Protein AF-F2L6F1-F1 (afdb_monomer_lite)

Radius of gyration: 16.59 Å; chains: 1; bounding box: 36×20×48 Å

Foldseek 3Di:
DDPLVVVLVVLLCVLVVQLVLLVCCLPPQVSVCVVVVRDGVCCCVPVCVVVSVVVNVVSNVVSVVSNVVSVVVVVVVVVD

Sequence (80 aa):
MNRRDLLIYIGVAVAVGMVLLNVAILASPAVYSFFSQGGNPAVLYGSERDYAIQSTVWTAIFAMSIIAVLLYAYELSEEV

pLDDT: mean 83.62, std 7.06, range [53.75, 91.44]

Structure (mmCIF, N/CA/C/O backbone):
data_AF-F2L6F1-F1
#
_entry.id   AF-F2L6F1-F1
#
loop_
_atom_site.group_PDB
_atom_site.id
_atom_site.type_symbol
_atom_site.label_atom_id
_atom_site.label_alt_id
_atom_site.label_comp_id
_atom_site.label_asym_id
_atom_site.label_entity_id
_atom_site.label_seq_id
_atom_site.pdbx_PDB_ins_code
_atom_site.Cartn_x
_atom_site.Cartn_y
_atom_site.Cartn_z
_atom_site.occupancy
_atom_site.B_iso_or_equiv
_atom_site.auth_seq_id
_atom_site.auth_comp_id
_atom_site.auth_asym_id
_atom_site.auth_atom_id
_atom_site.pdbx_PDB_model_num
ATOM 1 N N . MET A 1 1 ? -21.260 -11.145 12.106 1.00 62.41 1 MET A N 1
ATOM 2 C CA . MET A 1 1 ? -20.276 -10.054 11.964 1.00 62.41 1 MET A CA 1
ATOM 3 C C . MET A 1 1 ? -20.988 -8.746 12.253 1.00 62.41 1 MET A C 1
ATOM 5 O O . MET A 1 1 ? -22.021 -8.501 11.633 1.00 62.41 1 MET A O 1
ATOM 9 N N . ASN A 1 2 ? -20.525 -7.974 13.239 1.00 84.75 2 ASN A N 1
ATOM 10 C CA . ASN A 1 2 ? -21.136 -6.687 13.574 1.00 84.75 2 ASN A CA 1
ATOM 11 C C . ASN A 1 2 ? -20.786 -5.653 12.481 1.00 84.75 2 ASN A C 1
ATOM 13 O O . ASN A 1 2 ? -19.785 -5.801 11.778 1.00 84.75 2 ASN A O 1
ATOM 17 N N . ARG A 1 3 ? -21.601 -4.600 12.314 1.00 82.25 3 ARG A N 1
ATOM 18 C CA . ARG A 1 3 ? -21.334 -3.512 11.348 1.00 82.25 3 ARG A CA 1
ATOM 19 C C . ARG A 1 3 ? -19.962 -2.872 11.590 1.00 82.25 3 ARG A C 1
ATOM 21 O O . ARG A 1 3 ? -19.301 -2.478 10.638 1.00 82.25 3 ARG A O 1
ATOM 28 N N . ARG A 1 4 ? -19.530 -2.827 12.852 1.00 79.94 4 ARG A N 1
ATOM 29 C CA . ARG A 1 4 ? -18.193 -2.398 13.277 1.00 79.94 4 ARG A CA 1
ATOM 30 C C . ARG A 1 4 ? -17.088 -3.259 12.666 1.00 79.94 4 ARG A C 1
ATOM 32 O O . ARG A 1 4 ? -16.218 -2.729 11.986 1.00 79.94 4 ARG A O 1
ATOM 39 N N . ASP A 1 5 ? -17.156 -4.572 12.864 1.00 83.31 5 ASP A N 1
ATOM 40 C CA . ASP A 1 5 ? -16.136 -5.504 12.370 1.00 83.31 5 ASP A CA 1
ATOM 41 C C . ASP A 1 5 ? -16.046 -5.438 10.842 1.00 83.31 5 ASP A C 1
ATOM 43 O O . ASP A 1 5 ? -14.955 -5.413 10.283 1.00 83.31 5 ASP A O 1
ATOM 47 N N . LEU A 1 6 ? -17.194 -5.310 10.160 1.00 84.31 6 LEU A N 1
ATOM 48 C CA . LEU A 1 6 ? -17.238 -5.099 8.712 1.00 84.31 6 LEU A CA 1
ATOM 49 C C . L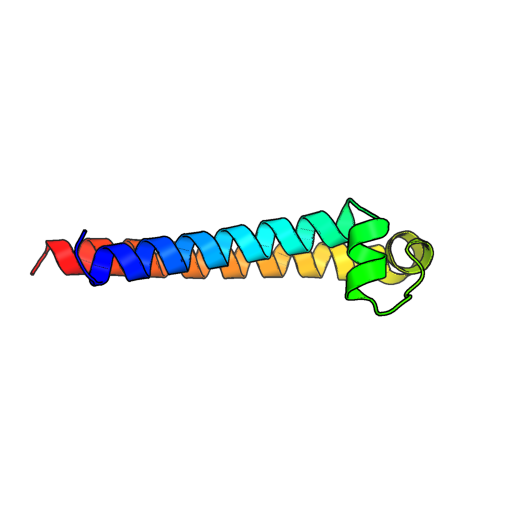EU A 1 6 ? -16.452 -3.849 8.287 1.00 84.31 6 LEU A C 1
ATOM 51 O O . LEU A 1 6 ? -15.676 -3.919 7.338 1.00 84.31 6 LEU A O 1
ATOM 55 N N . LEU A 1 7 ? -16.628 -2.721 8.982 1.00 85.31 7 LEU A N 1
ATOM 56 C CA . LEU A 1 7 ? -15.908 -1.480 8.677 1.00 85.31 7 LEU A CA 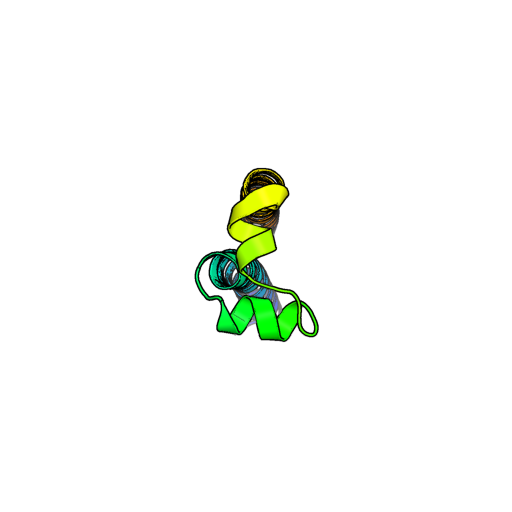1
ATOM 57 C C . LEU A 1 7 ? -14.401 -1.614 8.914 1.00 85.31 7 LEU A C 1
ATOM 59 O O . LEU A 1 7 ? -13.617 -1.104 8.116 1.00 85.31 7 LEU A O 1
ATOM 63 N N . ILE A 1 8 ? -13.993 -2.336 9.959 1.00 86.75 8 ILE A N 1
ATOM 64 C CA . ILE A 1 8 ? -12.579 -2.593 10.250 1.00 86.75 8 ILE A CA 1
ATOM 65 C C . ILE A 1 8 ? -11.963 -3.468 9.159 1.00 86.75 8 ILE A C 1
ATOM 67 O O . ILE A 1 8 ? -10.921 -3.110 8.613 1.00 86.75 8 ILE A O 1
ATOM 71 N N . TYR A 1 9 ? -12.626 -4.558 8.766 1.00 85.69 9 TYR A N 1
ATOM 72 C CA . TYR A 1 9 ? -12.145 -5.410 7.678 1.00 85.69 9 TYR A CA 1
ATOM 73 C C . TYR A 1 9 ? -12.055 -4.660 6.347 1.00 85.69 9 TYR A C 1
ATOM 75 O O . TYR A 1 9 ? -11.066 -4.818 5.633 1.00 85.69 9 TYR A O 1
ATOM 83 N N . ILE A 1 10 ? -13.038 -3.812 6.025 1.00 87.94 10 ILE A N 1
ATOM 84 C CA . ILE A 1 10 ? -12.987 -2.957 4.830 1.00 87.94 10 ILE A CA 1
ATOM 85 C C . ILE A 1 10 ? -11.801 -1.992 4.921 1.00 87.94 10 ILE A C 1
ATOM 87 O O . ILE A 1 10 ? -11.041 -1.876 3.963 1.00 87.94 10 ILE A O 1
ATOM 91 N N . GLY A 1 11 ? -11.606 -1.332 6.064 1.00 86.56 11 GLY A N 1
ATOM 92 C CA . GLY A 1 11 ? -10.497 -0.402 6.269 1.00 86.56 11 GLY A CA 1
ATOM 93 C C . GLY A 1 11 ? -9.128 -1.068 6.108 1.00 86.56 11 GLY A C 1
ATOM 94 O O . GLY A 1 11 ? -8.268 -0.545 5.400 1.00 86.56 11 GLY A O 1
ATOM 95 N N . VAL A 1 12 ? -8.947 -2.261 6.682 1.00 89.12 12 VAL A N 1
ATOM 96 C CA . VAL A 1 12 ? -7.726 -3.063 6.515 1.00 89.12 12 VAL A CA 1
ATOM 97 C C . VAL A 1 12 ? -7.541 -3.478 5.054 1.00 89.12 12 VAL A C 1
ATOM 99 O O . VAL A 1 12 ? -6.448 -3.322 4.513 1.00 89.12 12 VAL A O 1
ATOM 102 N N . ALA A 1 13 ? -8.596 -3.952 4.386 1.00 89.06 13 ALA A N 1
ATOM 103 C CA . ALA A 1 13 ? -8.529 -4.348 2.980 1.00 89.06 13 ALA A CA 1
ATOM 104 C C . ALA A 1 13 ? -8.136 -3.176 2.067 1.00 89.06 13 ALA A C 1
ATOM 106 O O . ALA A 1 13 ? -7.318 -3.350 1.165 1.00 89.06 13 ALA A O 1
ATOM 107 N N . VAL A 1 14 ? -8.664 -1.975 2.324 1.00 90.19 14 VAL A N 1
ATOM 108 C CA . VAL A 1 14 ? -8.300 -0.754 1.590 1.00 90.19 14 VAL A CA 1
ATOM 109 C C . VAL A 1 14 ? -6.842 -0.378 1.847 1.00 90.19 14 VAL A C 1
ATOM 111 O O . VAL A 1 14 ? -6.105 -0.149 0.889 1.00 90.19 14 VAL A O 1
ATOM 114 N N . ALA A 1 15 ? -6.397 -0.366 3.107 1.00 89.56 15 ALA A N 1
ATOM 115 C CA . ALA A 1 15 ? -5.018 -0.027 3.459 1.00 89.56 15 ALA A CA 1
ATOM 116 C C . ALA A 1 15 ? -4.008 -0.984 2.803 1.00 89.56 15 ALA A C 1
ATOM 118 O O . ALA A 1 15 ? -3.049 -0.543 2.169 1.00 89.56 15 ALA A O 1
ATOM 119 N N . VAL A 1 16 ? -4.255 -2.294 2.886 1.00 89.50 16 VAL A N 1
ATOM 120 C CA . VAL A 1 16 ? -3.411 -3.312 2.243 1.00 89.50 16 VAL A CA 1
ATOM 121 C C . VAL A 1 16 ? -3.477 -3.192 0.718 1.00 89.50 16 VAL A C 1
ATOM 123 O O . VAL A 1 16 ? -2.442 -3.225 0.054 1.00 89.50 16 VAL A O 1
ATOM 126 N N . GLY A 1 17 ? -4.672 -2.998 0.153 1.00 91.00 17 GLY A N 1
ATOM 127 C CA . GLY A 1 17 ? -4.873 -2.837 -1.286 1.00 91.00 17 GLY A CA 1
ATOM 128 C C . GLY A 1 17 ? -4.110 -1.646 -1.867 1.00 91.00 17 GLY A C 1
ATOM 129 O O . GLY A 1 17 ? -3.497 -1.776 -2.923 1.00 91.00 17 GLY A O 1
ATOM 130 N N . MET A 1 18 ? -4.072 -0.514 -1.157 1.00 91.44 18 MET A N 1
ATOM 131 C CA . MET A 1 18 ? -3.292 0.660 -1.561 1.00 91.44 18 MET A CA 1
ATOM 132 C C . MET A 1 18 ? -1.790 0.369 -1.624 1.00 91.44 18 MET A C 1
ATOM 134 O O . MET A 1 18 ? -1.132 0.754 -2.591 1.00 91.44 18 MET A O 1
ATOM 138 N N . VAL A 1 19 ? -1.249 -0.334 -0.624 1.00 91.25 19 VAL A N 1
ATOM 139 C CA . VAL A 1 19 ? 0.172 -0.717 -0.602 1.00 91.25 19 VAL A CA 1
ATOM 140 C C . VAL A 1 19 ? 0.484 -1.669 -1.752 1.00 91.25 19 VAL A C 1
ATOM 142 O O . VAL A 1 19 ? 1.427 -1.430 -2.505 1.00 91.25 19 VAL A O 1
ATOM 145 N N . LEU A 1 20 ? -0.331 -2.713 -1.930 1.00 90.38 20 LEU A N 1
ATOM 146 C CA . LEU A 1 20 ? -0.152 -3.683 -3.011 1.00 90.38 20 LEU A CA 1
ATOM 147 C C . LEU A 1 20 ? -0.234 -3.021 -4.387 1.00 90.38 20 LEU A C 1
ATOM 149 O O . LEU A 1 20 ? 0.576 -3.334 -5.254 1.00 90.38 20 LEU A O 1
ATOM 153 N N . LEU A 1 21 ? -1.165 -2.086 -4.582 1.00 89.38 21 LEU A N 1
ATOM 154 C CA . LEU A 1 21 ? -1.297 -1.350 -5.834 1.00 89.38 21 LEU A CA 1
ATOM 155 C C . LEU A 1 21 ? -0.066 -0.479 -6.109 1.00 89.38 21 LEU A C 1
ATOM 157 O O . LEU A 1 21 ? 0.459 -0.506 -7.219 1.00 89.38 21 LEU A O 1
ATOM 161 N N . ASN A 1 22 ? 0.425 0.255 -5.108 1.00 89.44 22 ASN A N 1
ATOM 162 C CA . ASN A 1 22 ? 1.607 1.103 -5.265 1.00 89.44 22 ASN A CA 1
ATOM 163 C C . ASN A 1 22 ? 2.856 0.272 -5.613 1.00 89.44 22 ASN A C 1
ATOM 165 O O . ASN A 1 22 ? 3.585 0.601 -6.548 1.00 89.44 22 ASN A O 1
ATOM 169 N N . VAL A 1 2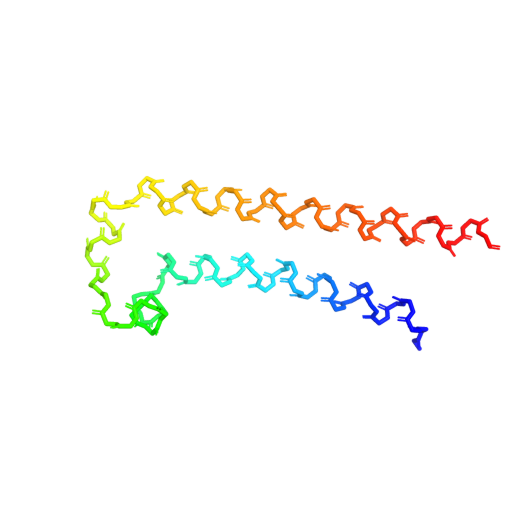3 ? 3.042 -0.870 -4.943 1.00 87.38 23 VAL A N 1
ATOM 170 C CA . VAL A 1 23 ? 4.121 -1.817 -5.260 1.00 87.38 23 VAL A CA 1
ATOM 171 C C . VAL A 1 23 ? 3.930 -2.445 -6.645 1.00 87.38 23 VAL A C 1
ATOM 173 O O . VAL A 1 23 ? 4.896 -2.591 -7.390 1.00 87.38 23 VAL A O 1
ATOM 176 N N . ALA A 1 24 ? 2.702 -2.787 -7.037 1.00 87.19 24 ALA A N 1
ATOM 177 C CA . ALA A 1 24 ? 2.419 -3.372 -8.346 1.00 87.19 24 ALA A CA 1
ATOM 178 C C . ALA A 1 24 ? 2.727 -2.404 -9.499 1.00 87.19 24 ALA A C 1
ATOM 180 O O . ALA A 1 24 ? 3.252 -2.838 -10.523 1.00 87.19 24 ALA A O 1
ATOM 181 N N . ILE A 1 25 ? 2.464 -1.105 -9.321 1.00 87.56 25 ILE A N 1
ATOM 182 C CA . ILE A 1 25 ? 2.836 -0.051 -10.278 1.00 87.56 25 ILE A CA 1
ATOM 183 C C . ILE A 1 25 ? 4.362 -0.000 -10.469 1.00 87.56 25 ILE A C 1
ATOM 185 O O . ILE A 1 25 ? 4.839 0.191 -11.582 1.00 87.56 25 ILE A O 1
ATOM 189 N N . LEU A 1 26 ? 5.131 -0.229 -9.405 1.00 84.75 26 LEU A N 1
ATOM 190 C CA . LEU A 1 26 ? 6.596 -0.254 -9.439 1.00 84.75 26 LEU A CA 1
ATOM 191 C C . LEU A 1 26 ? 7.210 -1.551 -9.952 1.00 84.75 26 LEU A C 1
ATOM 193 O O . LEU A 1 26 ? 8.333 -1.528 -10.435 1.00 84.75 26 LEU A O 1
ATOM 197 N N . ALA A 1 27 ? 6.532 -2.682 -9.775 1.00 85.50 27 ALA A N 1
ATOM 198 C CA . ALA A 1 27 ? 7.072 -3.996 -10.112 1.00 85.50 27 ALA A CA 1
ATOM 199 C C . ALA A 1 27 ? 6.619 -4.489 -11.494 1.00 85.50 27 ALA A C 1
ATOM 201 O O . ALA A 1 27 ? 7.290 -5.322 -12.101 1.00 85.50 27 ALA A O 1
ATOM 202 N N . SER A 1 28 ? 5.477 -4.003 -11.994 1.00 86.75 28 SER A N 1
ATOM 203 C CA . SER A 1 28 ? 4.868 -4.475 -13.237 1.00 86.75 28 SER A CA 1
ATOM 204 C C . SER A 1 28 ? 4.693 -3.342 -14.254 1.00 86.75 28 SER A C 1
ATOM 206 O O . SER A 1 28 ? 3.832 -2.476 -14.076 1.00 86.75 28 SER A O 1
ATOM 208 N N . PRO A 1 29 ? 5.423 -3.384 -15.386 1.00 82.75 29 PRO A N 1
ATOM 209 C CA . PRO A 1 29 ? 5.248 -2.439 -16.489 1.00 82.75 29 PRO A CA 1
ATOM 210 C C . PRO A 1 29 ? 3.817 -2.386 -17.035 1.00 82.75 29 PRO A C 1
ATOM 212 O O . PRO A 1 29 ? 3.377 -1.329 -17.474 1.00 82.75 29 PRO A O 1
ATOM 215 N N . ALA A 1 30 ? 3.089 -3.508 -16.999 1.00 84.69 30 ALA A N 1
ATOM 216 C CA . ALA A 1 30 ? 1.706 -3.590 -17.465 1.00 84.69 30 ALA A CA 1
ATOM 217 C C . ALA A 1 30 ? 0.728 -2.878 -16.519 1.00 84.69 30 ALA A C 1
ATOM 219 O O . ALA A 1 30 ? -0.220 -2.240 -16.968 1.00 84.69 30 ALA A O 1
ATOM 220 N N . VAL A 1 31 ? 0.964 -2.963 -15.206 1.00 85.62 31 VAL A N 1
ATOM 221 C CA . VAL A 1 31 ? 0.158 -2.232 -14.218 1.00 85.62 31 VAL A CA 1
ATOM 222 C C . VAL A 1 31 ? 0.459 -0.741 -14.327 1.00 85.62 31 VAL A C 1
ATOM 224 O O . VAL A 1 31 ? -0.464 0.064 -14.405 1.00 85.62 31 VAL A O 1
ATOM 227 N N . TYR A 1 32 ? 1.738 -0.371 -14.422 1.00 84.38 32 TYR A N 1
ATOM 228 C CA . TYR A 1 32 ? 2.122 1.016 -14.658 1.00 84.38 32 TYR A CA 1
ATOM 229 C C . TYR A 1 32 ? 1.479 1.582 -15.927 1.00 84.38 32 TYR A C 1
ATOM 231 O O . TYR A 1 32 ? 0.856 2.638 -15.865 1.00 84.38 32 TYR A O 1
ATOM 239 N N . SER A 1 33 ? 1.583 0.898 -17.070 1.00 84.25 33 SER A N 1
ATOM 240 C CA . SER A 1 33 ? 1.040 1.395 -18.342 1.00 84.25 33 SER A CA 1
ATOM 241 C C . SER A 1 33 ? -0.486 1.527 -18.324 1.00 84.25 33 SER A C 1
ATOM 243 O O . SER A 1 33 ? -1.020 2.477 -18.899 1.00 84.25 33 SER A O 1
ATOM 245 N N . PHE A 1 34 ? -1.178 0.633 -17.609 1.00 85.62 34 PHE A N 1
ATOM 246 C CA . PHE A 1 34 ? -2.623 0.703 -17.400 1.00 85.62 34 PHE A CA 1
ATOM 247 C C . PHE A 1 34 ? -3.038 1.956 -16.614 1.00 85.62 34 PHE A C 1
ATOM 249 O O . PHE A 1 34 ? -3.963 2.658 -17.019 1.00 85.62 34 PHE A O 1
ATOM 256 N N . PHE A 1 35 ? -2.342 2.274 -15.517 1.00 83.31 35 PHE A N 1
ATOM 257 C CA . PHE A 1 35 ? -2.681 3.421 -14.661 1.00 83.31 35 PHE A CA 1
ATOM 258 C C . PHE A 1 35 ? -2.119 4.759 -15.157 1.00 83.31 35 PHE A C 1
ATOM 260 O O . PHE A 1 35 ? -2.716 5.803 -14.905 1.00 83.31 35 PHE A O 1
ATOM 267 N N . SER A 1 36 ? -1.008 4.748 -15.891 1.00 79.31 36 SER A N 1
ATOM 268 C CA . SER A 1 36 ? -0.359 5.954 -16.425 1.00 79.31 36 SER A CA 1
ATOM 269 C C . SER A 1 36 ? -0.954 6.449 -17.751 1.00 79.31 36 SER A C 1
ATOM 271 O O . SER A 1 36 ? -0.368 7.321 -18.384 1.00 79.31 36 SER A O 1
ATOM 273 N N . GLN A 1 37 ? -2.097 5.901 -18.189 1.00 79.19 37 GLN A N 1
ATOM 274 C CA . GLN A 1 37 ? -2.767 6.255 -19.452 1.00 79.19 37 GLN A CA 1
ATOM 275 C C . GLN A 1 37 ? -1.823 6.225 -20.674 1.00 79.19 37 GLN A C 1
ATOM 277 O O . GLN A 1 37 ? -1.896 7.083 -21.551 1.00 79.19 37 GLN A O 1
ATOM 282 N N . GLY A 1 38 ? -0.925 5.234 -20.739 1.00 63.84 38 GLY A N 1
ATOM 283 C CA . GLY A 1 38 ? 0.063 5.117 -21.821 1.00 63.84 38 GLY A CA 1
ATOM 284 C C . GLY A 1 38 ? 1.443 5.713 -21.517 1.00 63.84 38 GLY A C 1
ATOM 285 O O . GLY A 1 38 ? 2.236 5.906 -22.438 1.00 63.84 38 GLY A O 1
ATOM 286 N N . GLY A 1 39 ? 1.759 5.977 -20.246 1.00 69.56 39 GLY A N 1
ATOM 287 C CA . GLY A 1 39 ? 3.107 6.334 -19.809 1.00 69.56 39 GLY A CA 1
ATOM 288 C C . GLY A 1 39 ? 4.136 5.238 -20.111 1.00 69.56 39 GLY A C 1
ATOM 289 O O . GLY A 1 39 ? 3.836 4.042 -20.094 1.00 69.56 39 GLY A O 1
ATOM 290 N N . ASN A 1 40 ? 5.378 5.644 -20.392 1.00 78.00 40 ASN A N 1
ATOM 291 C CA . ASN A 1 40 ? 6.471 4.721 -20.694 1.00 78.00 40 ASN A CA 1
ATOM 292 C C . ASN A 1 40 ? 7.127 4.222 -19.390 1.00 78.00 40 ASN A C 1
ATOM 294 O O . ASN A 1 40 ? 7.729 5.032 -18.682 1.00 78.00 40 ASN A O 1
ATOM 298 N N . PRO A 1 41 ? 7.108 2.906 -19.094 1.00 75.25 41 PRO A N 1
ATOM 299 C CA . PRO A 1 41 ? 7.747 2.347 -17.901 1.00 75.25 41 PRO A CA 1
ATOM 300 C C . PRO A 1 41 ? 9.234 2.706 -17.768 1.00 75.25 41 PRO A C 1
ATOM 302 O O . PRO A 1 41 ? 9.746 2.807 -16.659 1.00 75.25 41 PRO A O 1
ATOM 305 N N . ALA A 1 42 ? 9.940 2.943 -18.879 1.00 77.12 42 ALA A N 1
ATOM 306 C CA . ALA A 1 42 ? 11.345 3.346 -18.856 1.00 77.12 42 ALA A CA 1
ATOM 307 C C . ALA A 1 42 ? 11.577 4.698 -18.152 1.00 77.12 42 ALA A C 1
ATOM 309 O O . ALA A 1 42 ? 12.650 4.916 -17.595 1.00 77.12 42 ALA A O 1
ATOM 310 N N . VAL A 1 43 ? 10.578 5.588 -18.140 1.00 76.31 43 VAL A N 1
ATOM 311 C CA . VAL A 1 43 ? 10.640 6.884 -17.440 1.00 76.31 43 VAL A CA 1
ATOM 312 C C . VAL A 1 43 ? 10.586 6.677 -15.924 1.00 76.31 43 VAL A C 1
ATOM 314 O O . VAL A 1 43 ? 11.387 7.273 -15.200 1.00 76.31 43 VAL A O 1
ATOM 317 N N . LEU A 1 44 ? 9.739 5.748 -15.462 1.00 74.75 44 LEU A N 1
ATOM 318 C CA . LEU A 1 44 ? 9.619 5.376 -14.049 1.00 74.75 44 LEU A CA 1
ATOM 319 C C . LEU A 1 44 ? 10.939 4.836 -13.483 1.00 74.75 44 LEU A C 1
ATOM 321 O O . LEU A 1 44 ? 11.367 5.239 -12.405 1.00 74.75 44 LEU A O 1
ATOM 325 N N . TYR A 1 45 ? 11.604 3.934 -14.210 1.00 71.62 45 TYR A N 1
ATOM 326 C CA . TYR A 1 45 ? 12.868 3.334 -13.758 1.00 71.62 45 TYR A CA 1
ATOM 327 C C . TYR A 1 45 ? 14.099 4.213 -14.023 1.00 71.62 45 TYR A C 1
ATOM 329 O O . TYR A 1 45 ? 15.166 3.938 -13.473 1.00 71.62 45 TYR A O 1
ATOM 337 N N . GLY A 1 46 ? 13.959 5.241 -14.864 1.00 78.88 46 GLY A N 1
ATOM 338 C CA . GLY A 1 46 ? 15.023 6.164 -15.244 1.00 78.88 46 GLY A CA 1
ATOM 339 C C . GLY A 1 46 ? 15.027 7.432 -14.395 1.00 78.88 46 GLY A C 1
ATOM 340 O O . GLY A 1 46 ? 15.777 7.536 -13.429 1.00 78.88 46 GLY A O 1
ATOM 341 N N . SER A 1 47 ? 14.212 8.415 -14.779 1.00 79.44 47 SER A N 1
ATOM 342 C CA . SER A 1 47 ? 14.220 9.765 -14.197 1.00 79.44 47 SER A CA 1
ATOM 343 C C . SER A 1 47 ? 13.346 9.913 -12.953 1.00 79.44 47 SER A C 1
ATOM 345 O O . SER A 1 47 ? 13.582 10.811 -12.153 1.00 79.44 47 SER A O 1
ATOM 347 N N . GLU A 1 48 ? 12.339 9.055 -12.782 1.00 81.12 48 GLU A N 1
ATOM 348 C CA . GLU A 1 48 ? 11.356 9.176 -11.693 1.00 81.12 48 GLU A CA 1
ATOM 349 C C . GLU A 1 48 ? 11.556 8.149 -10.575 1.00 81.12 48 GLU A C 1
ATOM 351 O O . GLU A 1 48 ? 10.742 8.059 -9.657 1.00 81.12 48 GLU A O 1
ATOM 356 N N . ARG A 1 49 ? 12.651 7.384 -10.612 1.00 81.94 49 ARG A N 1
ATOM 357 C CA . ARG A 1 49 ? 12.878 6.265 -9.692 1.00 81.94 49 ARG A CA 1
ATOM 358 C C . ARG A 1 49 ? 12.848 6.691 -8.224 1.00 81.94 49 ARG A C 1
ATOM 360 O O . ARG A 1 49 ? 12.215 6.022 -7.410 1.00 81.94 49 ARG A O 1
ATOM 367 N N . ASP A 1 50 ? 13.489 7.808 -7.893 1.00 84.12 50 ASP A N 1
ATOM 368 C CA . ASP A 1 50 ? 13.525 8.322 -6.521 1.00 84.12 50 ASP A CA 1
ATOM 369 C C . ASP A 1 50 ? 12.141 8.783 -6.055 1.00 84.12 50 ASP A C 1
ATOM 371 O O . ASP A 1 50 ? 11.731 8.475 -4.936 1.00 84.12 50 ASP A O 1
ATOM 375 N N . TYR A 1 51 ? 11.380 9.446 -6.932 1.00 83.38 51 TYR A N 1
ATOM 376 C CA . TYR A 1 51 ? 9.994 9.829 -6.657 1.00 83.38 51 TYR A CA 1
ATOM 377 C C . TYR A 1 51 ? 9.100 8.607 -6.446 1.00 83.38 51 TYR A C 1
ATOM 379 O O . TYR A 1 51 ? 8.264 8.599 -5.542 1.00 83.38 51 TYR A O 1
ATOM 387 N N . ALA A 1 52 ? 9.299 7.555 -7.237 1.00 83.31 52 ALA A N 1
ATOM 388 C CA . ALA A 1 52 ? 8.537 6.324 -7.131 1.00 83.31 52 ALA A CA 1
ATOM 389 C C . ALA A 1 52 ? 8.835 5.589 -5.811 1.00 83.31 52 ALA A C 1
ATOM 391 O O . ALA A 1 52 ? 7.908 5.184 -5.112 1.00 83.31 52 ALA A O 1
ATOM 392 N N . ILE A 1 53 ? 10.107 5.515 -5.401 1.00 85.44 53 ILE A N 1
ATOM 393 C CA . ILE A 1 53 ? 10.501 4.953 -4.098 1.00 85.44 53 ILE A CA 1
ATOM 394 C C . ILE A 1 53 ? 9.914 5.779 -2.948 1.00 85.44 53 ILE A C 1
ATOM 396 O O . ILE A 1 53 ? 9.329 5.218 -2.020 1.00 85.44 53 ILE A O 1
ATOM 400 N N . GLN A 1 54 ? 10.030 7.109 -3.003 1.00 85.81 54 GLN A N 1
ATOM 401 C CA . GLN A 1 54 ? 9.454 7.989 -1.984 1.00 85.81 54 GLN A CA 1
ATOM 402 C C . GLN A 1 54 ? 7.934 7.813 -1.891 1.00 85.81 54 GLN A C 1
ATOM 404 O O . GLN A 1 54 ? 7.400 7.707 -0.788 1.00 85.81 54 GLN A O 1
ATOM 409 N N . SER A 1 55 ? 7.238 7.710 -3.028 1.00 86.56 55 SER A N 1
ATOM 410 C CA . SER A 1 55 ? 5.797 7.444 -3.079 1.00 86.56 55 SER A CA 1
ATOM 411 C C . SER A 1 55 ? 5.425 6.151 -2.348 1.00 86.56 55 SER A C 1
ATOM 413 O O . SER A 1 55 ? 4.470 6.142 -1.567 1.00 86.56 55 SER A O 1
ATOM 415 N N . THR A 1 56 ? 6.202 5.078 -2.515 1.00 87.56 56 THR A N 1
ATOM 416 C CA . THR A 1 56 ? 5.976 3.812 -1.798 1.00 87.56 56 THR A CA 1
ATOM 417 C C . THR A 1 56 ? 6.187 3.937 -0.308 1.00 87.56 56 THR A C 1
ATOM 419 O O . THR A 1 56 ? 5.358 3.451 0.460 1.00 87.56 56 THR A O 1
ATOM 422 N N . VAL A 1 57 ? 7.259 4.611 0.113 1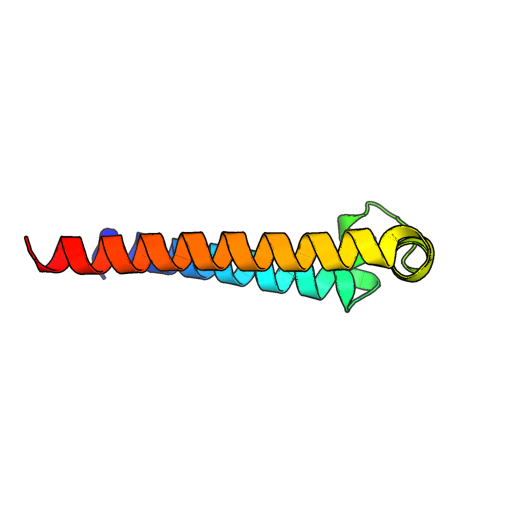.00 86.44 57 VAL A N 1
ATOM 423 C CA . VAL A 1 57 ? 7.542 4.828 1.536 1.00 86.44 57 VAL A CA 1
ATOM 424 C C . VAL A 1 57 ? 6.397 5.603 2.190 1.00 86.44 57 VAL A C 1
ATOM 426 O O . VAL A 1 57 ? 5.866 5.166 3.210 1.00 86.44 57 VAL A O 1
ATOM 429 N N . TRP A 1 58 ? 5.948 6.699 1.575 1.00 86.81 58 TRP A N 1
ATOM 430 C CA . TRP A 1 58 ? 4.824 7.484 2.088 1.00 86.81 58 TRP A CA 1
ATOM 431 C C . TRP A 1 58 ? 3.511 6.700 2.096 1.00 86.81 58 TRP A C 1
ATOM 433 O O . TRP A 1 58 ? 2.766 6.766 3.073 1.00 86.81 58 TRP A O 1
ATOM 443 N N . THR A 1 59 ? 3.251 5.904 1.057 1.00 90.94 59 THR A N 1
ATOM 444 C CA . THR A 1 59 ? 2.059 5.046 0.995 1.00 90.94 59 THR A CA 1
ATOM 445 C C . THR A 1 59 ? 2.066 3.998 2.109 1.00 90.94 59 THR A C 1
ATOM 447 O O . THR A 1 59 ? 1.039 3.778 2.749 1.00 90.94 59 THR A O 1
ATOM 450 N N . ALA A 1 60 ? 3.220 3.390 2.396 1.00 86.62 60 ALA A N 1
ATOM 451 C 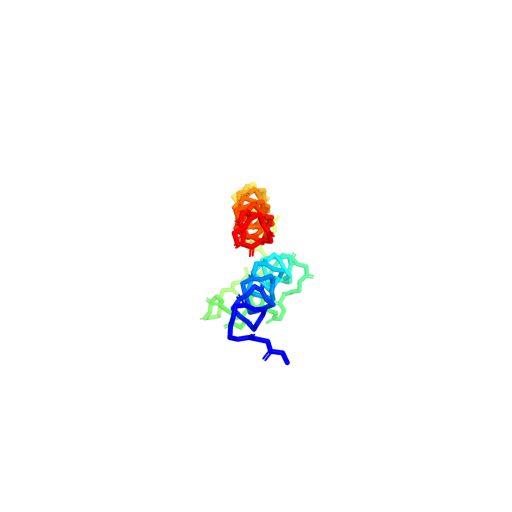CA . ALA A 1 60 ? 3.365 2.428 3.483 1.00 86.62 60 ALA A CA 1
ATOM 452 C C . ALA A 1 60 ? 3.145 3.079 4.859 1.00 86.62 60 ALA A C 1
ATOM 454 O O . ALA A 1 60 ? 2.387 2.547 5.668 1.00 86.62 60 ALA A O 1
ATOM 455 N N . ILE A 1 61 ? 3.740 4.252 5.110 1.00 91.00 61 ILE A N 1
ATOM 456 C CA . ILE A 1 61 ? 3.542 5.008 6.361 1.00 91.00 61 ILE A CA 1
ATOM 457 C C . ILE A 1 61 ? 2.060 5.351 6.559 1.00 91.00 61 ILE A C 1
ATOM 459 O O . ILE A 1 61 ? 1.512 5.175 7.651 1.00 91.00 61 ILE A O 1
ATOM 463 N N . PHE A 1 62 ? 1.392 5.806 5.499 1.00 88.81 62 PHE A N 1
ATOM 464 C CA . PHE A 1 62 ? -0.025 6.150 5.543 1.00 88.81 62 PHE A CA 1
ATOM 465 C C . PHE A 1 62 ? -0.907 4.926 5.824 1.00 88.81 62 PHE A C 1
ATOM 467 O O . PHE A 1 62 ? -1.756 4.969 6.714 1.00 88.81 62 PHE A O 1
ATOM 474 N N . ALA A 1 63 ? -0.665 3.807 5.137 1.00 91.06 63 ALA A N 1
ATOM 475 C CA . ALA A 1 63 ? -1.398 2.564 5.364 1.00 91.06 63 ALA A CA 1
ATOM 476 C C . ALA A 1 63 ? -1.211 2.031 6.795 1.00 91.06 63 ALA A C 1
ATOM 478 O O . ALA A 1 63 ? -2.187 1.649 7.441 1.00 91.06 63 ALA A O 1
ATOM 479 N N . MET A 1 64 ? 0.017 2.071 7.324 1.00 87.38 64 MET A N 1
ATOM 480 C CA . MET A 1 64 ? 0.303 1.682 8.710 1.00 87.38 64 MET A CA 1
ATOM 481 C C . MET A 1 64 ? -0.417 2.582 9.718 1.00 87.38 64 MET A C 1
ATOM 483 O O . MET A 1 64 ? -0.943 2.086 10.712 1.00 87.38 64 MET A O 1
ATOM 487 N N . SER A 1 65 ? -0.501 3.885 9.440 1.00 89.88 65 SER A N 1
ATOM 488 C CA . SER A 1 65 ? -1.250 4.833 10.274 1.00 89.88 65 SER A CA 1
ATOM 489 C C . SER A 1 65 ? -2.747 4.504 10.304 1.00 89.88 65 SER A C 1
ATOM 491 O O . SER A 1 65 ? -3.347 4.498 11.376 1.00 89.88 65 SER A O 1
ATOM 493 N N . ILE A 1 66 ? -3.346 4.162 9.156 1.00 90.31 66 ILE A N 1
ATOM 494 C CA . ILE A 1 66 ? -4.751 3.723 9.088 1.00 90.31 66 ILE A CA 1
ATOM 495 C C . ILE A 1 66 ? -4.958 2.456 9.918 1.00 90.31 66 ILE A C 1
ATOM 497 O O . ILE A 1 66 ? -5.881 2.400 10.727 1.00 90.31 66 ILE A O 1
ATOM 501 N N . ILE A 1 67 ? -4.098 1.450 9.742 1.00 89.25 67 ILE A N 1
ATOM 502 C CA . ILE A 1 67 ? -4.201 0.187 10.482 1.00 89.25 67 ILE A CA 1
ATOM 503 C C . ILE A 1 67 ? -4.095 0.439 11.991 1.00 89.25 67 ILE A C 1
ATOM 505 O O . ILE A 1 67 ? -4.908 -0.089 12.744 1.00 89.25 67 ILE A O 1
ATOM 509 N N . ALA A 1 68 ? -3.162 1.285 12.434 1.00 87.00 68 ALA A N 1
ATOM 510 C CA . ALA A 1 68 ? -3.019 1.643 13.844 1.00 87.00 68 ALA A CA 1
ATOM 511 C C . ALA A 1 68 ? -4.288 2.303 14.412 1.00 87.00 68 ALA A C 1
ATOM 513 O O . ALA A 1 68 ? -4.741 1.930 15.493 1.00 87.00 68 ALA A O 1
ATOM 514 N N . VAL A 1 69 ? -4.902 3.232 13.670 1.00 89.56 69 VAL A N 1
ATOM 515 C CA . VAL A 1 69 ? -6.167 3.871 14.070 1.00 89.56 69 VAL A CA 1
ATOM 516 C C . VAL A 1 69 ? -7.309 2.856 14.144 1.00 89.56 69 VAL A C 1
ATOM 518 O O . VAL A 1 69 ? -8.098 2.899 15.084 1.00 89.56 69 VAL A O 1
ATOM 521 N N . LEU A 1 70 ? -7.397 1.927 13.188 1.00 88.50 70 LEU A N 1
ATOM 522 C CA . LEU A 1 70 ? -8.430 0.887 13.183 1.00 88.50 70 LEU A CA 1
ATOM 523 C C . LEU A 1 70 ? -8.271 -0.094 14.349 1.00 88.50 70 LEU A C 1
ATOM 525 O O . LEU A 1 70 ? -9.270 -0.464 14.958 1.00 88.50 70 LEU A O 1
ATOM 529 N N . LEU A 1 71 ? -7.037 -0.484 14.679 1.00 85.69 71 LEU A N 1
ATOM 530 C CA . LEU A 1 71 ? -6.744 -1.322 15.845 1.00 85.69 71 LEU A CA 1
ATOM 531 C C . LEU A 1 71 ? -7.096 -0.604 17.149 1.00 85.69 71 LEU A C 1
ATOM 533 O O . LEU A 1 71 ? -7.730 -1.192 18.017 1.00 85.69 71 LEU A O 1
ATOM 537 N N . TYR A 1 72 ? -6.754 0.679 17.269 1.00 84.94 72 TYR A N 1
ATOM 538 C CA . TYR A 1 72 ? -7.135 1.469 18.438 1.00 84.94 72 TYR A CA 1
ATOM 539 C C . TYR A 1 72 ? -8.659 1.608 18.570 1.00 84.94 72 TYR A C 1
ATOM 541 O O . TYR A 1 72 ? -9.210 1.453 19.656 1.00 84.94 72 TYR A O 1
ATOM 549 N N . ALA A 1 73 ? -9.361 1.852 17.459 1.00 83.25 73 ALA A N 1
ATOM 550 C CA . ALA A 1 73 ? -10.819 1.913 17.446 1.00 83.25 73 ALA A CA 1
ATOM 551 C C . ALA A 1 73 ? -11.470 0.561 17.784 1.00 83.25 73 ALA A C 1
ATOM 553 O O . ALA A 1 73 ? -12.548 0.541 18.376 1.00 83.25 73 ALA A O 1
ATOM 554 N N . TYR A 1 74 ? -10.830 -0.553 17.413 1.00 85.00 74 TYR A N 1
ATOM 555 C CA . TYR A 1 74 ? -11.252 -1.890 17.818 1.00 85.00 74 TYR A CA 1
ATOM 556 C C . TYR A 1 74 ? -11.158 -2.051 19.339 1.00 85.00 74 TYR A C 1
ATOM 558 O O . TYR A 1 74 ? -12.172 -2.353 19.962 1.00 85.00 74 TYR A O 1
ATOM 566 N N . GLU A 1 75 ? -9.999 -1.753 19.928 1.00 85.00 75 GLU A N 1
ATOM 567 C CA . GLU A 1 75 ? -9.761 -1.868 21.374 1.00 85.00 75 GLU A CA 1
ATOM 568 C C . GLU A 1 75 ? -10.755 -1.023 22.184 1.00 85.00 75 GLU A C 1
ATOM 570 O O . GLU A 1 75 ? -11.476 -1.534 23.037 1.00 85.00 75 GLU A O 1
ATOM 575 N N . LEU A 1 76 ? -10.897 0.261 21.832 1.00 82.31 76 LEU A N 1
ATOM 576 C CA . LEU A 1 76 ? -11.811 1.182 22.516 1.00 82.31 76 LEU A CA 1
ATOM 577 C C . LEU A 1 76 ? -13.268 0.696 22.485 1.00 82.31 76 LEU A C 1
ATOM 579 O O . LEU A 1 76 ? -14.074 1.028 23.347 1.00 82.31 76 LEU A O 1
ATOM 583 N N . SER A 1 77 ? -13.627 -0.069 21.458 1.00 73.69 77 SER A N 1
ATOM 584 C CA . SER A 1 77 ? -14.973 -0.598 21.288 1.00 73.69 77 SER A CA 1
ATO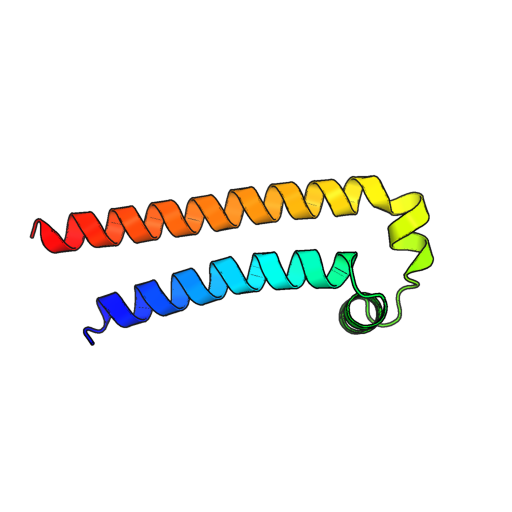M 585 C C . SER A 1 77 ? -15.227 -1.918 22.025 1.00 73.69 77 SER A C 1
ATOM 587 O O . SER A 1 77 ? -16.367 -2.383 22.027 1.00 73.69 77 SER A O 1
ATOM 589 N N . GLU A 1 78 ? -14.193 -2.547 22.585 1.00 75.12 78 GLU A N 1
ATOM 590 C CA . GLU A 1 78 ? -14.317 -3.685 23.504 1.00 75.12 78 GLU A CA 1
ATOM 591 C C . GLU A 1 78 ? -14.349 -3.239 24.975 1.00 75.12 78 GLU A C 1
ATOM 593 O O . GLU A 1 78 ? -14.912 -3.947 25.806 1.00 75.12 78 GLU A O 1
ATOM 598 N N . GLU A 1 79 ? -13.803 -2.061 25.295 1.00 65.38 79 GLU A N 1
ATOM 599 C CA . GLU A 1 79 ? -13.815 -1.487 26.652 1.00 65.38 79 GLU A CA 1
ATOM 600 C C . GLU A 1 79 ? -15.179 -0.901 27.091 1.00 65.38 79 GLU A C 1
ATOM 602 O O . GLU A 1 79 ? -15.361 -0.609 28.276 1.00 65.38 79 GLU A O 1
ATOM 607 N N . VAL A 1 80 ? -16.136 -0.728 26.166 1.00 53.75 80 VAL A N 1
ATOM 608 C CA . VAL A 1 80 ? -17.481 -0.142 26.388 1.00 53.75 80 VAL A CA 1
ATOM 609 C C . VAL A 1 80 ? -18.573 -1.195 26.248 1.00 53.75 80 VAL A C 1
ATOM 611 O O . VAL A 1 80 ? -19.476 -1.216 27.116 1.00 53.75 80 VAL A O 1
#

Secondary structure (DSSP, 8-state):
--HHHHHHHHHHHHHHHHHHHHHHHHH-HHHHHHHTTS--HHHHHHTSHHHHHHHHHHHHHHHHHHHHHHHHHHHHTT--

Organism: Thermoproteus uzoniensis (strain 768-20) (NCBI:txid999630)